Protein AF-A0A928XEY8-F1 (afdb_monomer_lite)

Radius of gyration: 25.61 Å; chains: 1; bounding box: 61×49×64 Å

pLDDT: mean 81.18, std 21.65, range [30.36, 98.38]

Foldseek 3Di:
DDDDDDDPPPPPPPPDPPPCDPCCCPPVPPDDDPVRVVVVVVVVVVVLVVCVVPDDPVQQQDWDDDPVGIDGPVVVNVVVVVVVVVVLVVVQVVCCVPVVGGDDDDPDDDDD

Structure (mmCIF, N/CA/C/O backbone):
data_AF-A0A928XEY8-F1
#
_entry.id   AF-A0A928XEY8-F1
#
loop_
_atom_site.group_PDB
_atom_site.id
_atom_site.type_symbol
_atom_site.label_atom_id
_atom_site.label_alt_id
_atom_site.label_comp_id
_atom_site.label_asym_id
_atom_site.label_entity_id
_atom_site.label_seq_id
_atom_site.pdbx_PDB_ins_code
_atom_site.Cartn_x
_atom_site.Cartn_y
_atom_site.Cartn_z
_atom_site.occupancy
_atom_site.B_iso_or_equiv
_atom_site.auth_seq_id
_atom_site.auth_comp_id
_atom_site.auth_asym_id
_atom_site.auth_atom_id
_atom_site.pdbx_PDB_model_num
ATOM 1 N N . MET A 1 1 ? 46.020 32.848 48.975 1.00 36.59 1 MET A N 1
ATOM 2 C CA . MET A 1 1 ? 46.066 32.776 47.498 1.00 36.59 1 MET A CA 1
ATOM 3 C C . MET A 1 1 ? 44.701 32.278 47.038 1.00 36.59 1 MET A C 1
ATOM 5 O O . MET A 1 1 ? 44.408 31.125 47.289 1.00 36.59 1 MET A O 1
ATOM 9 N N . LEU A 1 2 ? 43.743 33.184 46.789 1.00 38.53 2 LEU A N 1
ATOM 10 C CA . LEU A 1 2 ? 43.432 33.796 45.475 1.00 38.53 2 LEU A CA 1
ATOM 11 C C . LEU A 1 2 ? 42.782 32.741 44.542 1.00 38.53 2 LEU A C 1
ATOM 13 O O . LEU A 1 2 ? 43.462 31.789 44.198 1.00 38.53 2 LEU A O 1
ATOM 17 N N . TYR A 1 3 ? 41.514 32.793 44.116 1.00 30.36 3 TYR A N 1
ATOM 18 C CA . TYR A 1 3 ? 40.594 33.919 43.910 1.00 30.36 3 TYR A CA 1
ATOM 19 C C . TYR A 1 3 ? 39.119 33.466 44.012 1.00 30.36 3 TYR A C 1
ATOM 21 O O . TYR A 1 3 ? 38.725 32.475 43.403 1.00 30.36 3 TYR A O 1
ATOM 29 N N . ASP A 1 4 ? 38.314 34.256 44.724 1.00 41.94 4 ASP A N 1
ATOM 30 C CA . ASP A 1 4 ? 36.859 34.373 44.580 1.00 41.94 4 ASP A CA 1
ATOM 31 C C . ASP A 1 4 ? 36.543 35.205 43.326 1.00 41.94 4 ASP A C 1
ATOM 33 O O . ASP A 1 4 ? 37.097 36.291 43.145 1.00 41.94 4 ASP A O 1
ATOM 37 N N . ARG A 1 5 ? 35.629 34.736 42.473 1.00 39.19 5 ARG A N 1
ATOM 38 C CA . ARG A 1 5 ? 34.819 35.653 41.669 1.00 39.19 5 ARG A CA 1
ATOM 39 C C . ARG A 1 5 ? 33.420 35.076 41.504 1.00 39.19 5 ARG A C 1
ATOM 41 O O . ARG A 1 5 ? 33.136 34.321 40.576 1.00 39.19 5 ARG A O 1
ATOM 48 N N . GLY A 1 6 ? 32.561 35.427 42.452 1.00 47.94 6 GLY A N 1
ATOM 49 C CA . GLY A 1 6 ? 31.142 35.135 42.414 1.00 47.94 6 GLY A CA 1
ATOM 50 C C . GLY A 1 6 ? 30.460 35.478 41.086 1.00 47.94 6 GLY A C 1
ATOM 51 O O . GLY A 1 6 ? 30.664 36.531 40.488 1.00 47.94 6 GLY A O 1
ATOM 52 N N . SER A 1 7 ? 29.544 34.602 40.696 1.00 36.16 7 SER A N 1
ATOM 53 C CA . SER A 1 7 ? 28.261 35.015 40.150 1.00 36.16 7 SER A CA 1
ATOM 54 C C . SER A 1 7 ? 27.230 34.013 40.643 1.00 36.16 7 SER A C 1
ATOM 56 O O . SER A 1 7 ? 27.273 32.829 40.309 1.00 36.16 7 SER A O 1
ATOM 58 N N . LYS A 1 8 ? 26.336 34.475 41.520 1.00 42.88 8 LYS A N 1
ATOM 59 C CA . LYS A 1 8 ? 25.160 33.713 41.930 1.00 42.88 8 LYS A CA 1
ATOM 60 C C . LYS A 1 8 ? 24.283 33.548 40.691 1.00 42.88 8 LYS A C 1
ATOM 62 O O . LYS A 1 8 ? 23.483 34.434 40.394 1.00 42.88 8 LYS A O 1
ATOM 67 N N . ILE A 1 9 ? 24.403 32.428 39.980 1.00 37.91 9 ILE A N 1
ATOM 68 C CA . ILE A 1 9 ? 23.328 32.010 39.083 1.00 37.91 9 ILE A CA 1
ATOM 69 C C . ILE A 1 9 ? 22.179 31.625 40.006 1.00 37.91 9 ILE A C 1
ATOM 71 O O . ILE A 1 9 ? 22.204 30.587 40.664 1.00 37.91 9 ILE A O 1
ATOM 75 N N . LYS A 1 10 ? 21.211 32.535 40.131 1.00 38.38 10 LYS A N 1
ATOM 76 C CA . LYS A 1 10 ? 19.937 32.248 40.775 1.00 38.38 10 LYS A CA 1
ATOM 77 C C . LYS A 1 10 ? 19.366 31.024 40.070 1.00 38.38 10 LYS A C 1
ATOM 79 O O . LYS A 1 10 ? 19.073 31.083 38.878 1.00 38.38 10 LYS A O 1
ATOM 84 N N . THR A 1 11 ? 19.219 29.928 40.802 1.00 38.75 11 THR A N 1
ATOM 85 C CA . THR A 1 11 ? 18.367 28.816 40.405 1.00 38.75 11 THR A CA 1
ATOM 86 C C . THR A 1 11 ? 16.931 29.329 40.409 1.00 38.75 11 THR A C 1
ATOM 88 O O . THR A 1 11 ? 16.186 29.152 41.369 1.00 38.75 11 THR A O 1
ATOM 91 N N . ASN A 1 12 ? 16.531 30.008 39.332 1.00 34.12 12 ASN A N 1
ATOM 92 C CA . ASN A 1 12 ? 15.121 30.086 39.004 1.00 34.12 12 ASN A CA 1
ATOM 93 C C . ASN A 1 12 ? 14.724 28.666 38.620 1.00 34.12 12 ASN A C 1
ATOM 95 O O . ASN A 1 12 ? 14.969 28.206 37.509 1.00 34.12 12 ASN A O 1
ATOM 99 N N . SER A 1 13 ? 14.167 27.967 39.606 1.00 37.50 13 SER A N 1
ATOM 100 C CA . SER A 1 13 ? 13.200 26.905 39.393 1.00 37.50 13 SER A CA 1
ATOM 101 C C . SER A 1 13 ? 12.292 27.330 38.240 1.00 37.50 13 SER A C 1
ATOM 103 O O . SER A 1 13 ? 11.407 28.166 38.425 1.00 37.50 13 SER A O 1
ATOM 105 N N . PHE A 1 14 ? 12.513 26.770 37.051 1.00 39.41 14 PHE A N 1
ATOM 106 C CA . PHE A 1 14 ? 11.487 26.728 36.022 1.00 3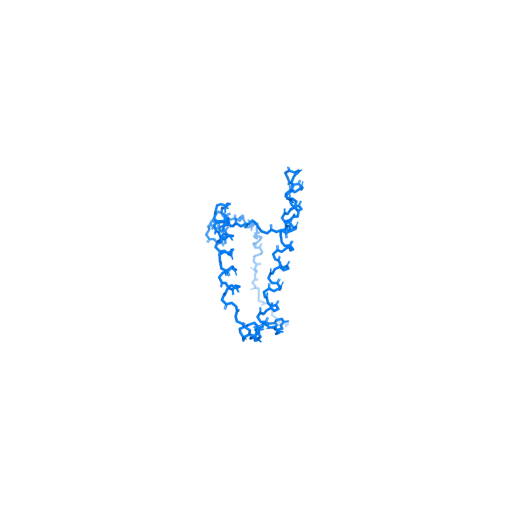9.41 14 PHE A CA 1
ATOM 107 C C . PHE A 1 14 ? 10.434 25.732 36.511 1.00 39.41 14 PHE A C 1
ATOM 109 O O . PHE A 1 14 ? 10.385 24.573 36.112 1.00 39.41 14 PHE A O 1
ATOM 116 N N . ALA A 1 15 ? 9.603 26.208 37.438 1.00 42.12 15 ALA A N 1
ATOM 117 C CA . ALA A 1 15 ? 8.267 25.690 37.648 1.00 42.12 15 ALA A CA 1
ATOM 118 C C . ALA A 1 15 ? 7.474 26.082 36.396 1.00 42.12 15 ALA A C 1
ATOM 120 O O . ALA A 1 15 ? 6.849 27.134 36.330 1.00 42.12 15 ALA A O 1
ATOM 121 N N . GLY A 1 16 ? 7.637 25.287 35.350 1.00 37.22 16 GLY A N 1
ATOM 122 C CA . GLY A 1 16 ? 7.075 25.540 34.038 1.00 37.22 16 GLY A CA 1
ATOM 123 C C . GLY A 1 16 ? 7.138 24.251 33.253 1.00 37.22 16 GLY A C 1
ATOM 124 O O . GLY A 1 16 ? 7.933 24.125 32.328 1.00 37.22 16 GLY A O 1
ATOM 125 N N . GLY A 1 17 ? 6.336 23.267 33.670 1.00 44.88 17 GLY A N 1
ATOM 126 C CA . GLY A 1 17 ? 5.932 22.224 32.740 1.00 44.88 17 GLY A CA 1
ATOM 127 C C . GLY A 1 17 ? 5.343 22.944 31.536 1.00 44.88 17 GLY A C 1
ATOM 128 O O . GLY A 1 17 ? 4.372 23.680 31.685 1.00 44.88 17 GLY A O 1
ATOM 129 N N . LEU A 1 18 ? 6.004 22.833 30.386 1.00 47.38 18 LEU A N 1
ATOM 130 C CA . LEU A 1 18 ? 5.477 23.361 29.139 1.00 47.38 18 LEU A CA 1
ATOM 131 C C . LEU A 1 18 ? 4.191 22.586 28.865 1.00 47.38 18 LEU A C 1
ATOM 133 O O . LEU A 1 18 ? 4.226 21.425 28.456 1.00 47.38 18 LEU A O 1
ATOM 137 N N . GLU A 1 19 ? 3.058 23.201 29.181 1.00 54.19 19 GLU A N 1
ATOM 138 C CA . GLU A 1 19 ? 1.766 22.718 28.738 1.00 54.19 19 GLU A CA 1
ATOM 139 C C . GLU A 1 19 ? 1.803 22.745 27.209 1.00 54.19 19 GLU A C 1
ATOM 141 O O . GLU A 1 19 ? 2.097 23.770 26.596 1.00 54.19 19 GLU A O 1
ATOM 146 N N . MET A 1 20 ? 1.637 21.565 26.615 1.00 51.19 20 MET A N 1
ATOM 147 C CA . MET A 1 20 ? 1.788 21.316 25.188 1.00 51.19 20 MET A CA 1
ATOM 148 C C . MET A 1 20 ? 0.685 22.071 24.435 1.00 51.19 20 MET A C 1
ATOM 150 O O . MET A 1 20 ? -0.421 21.553 24.266 1.00 51.19 20 MET A O 1
ATOM 154 N N . ASP A 1 21 ? 0.950 23.329 24.083 1.00 66.81 21 ASP A N 1
ATOM 155 C CA . ASP A 1 21 ? -0.089 24.252 23.644 1.00 66.81 21 ASP A CA 1
ATOM 156 C C . ASP A 1 21 ? -0.772 23.816 22.328 1.00 66.81 21 ASP A C 1
ATOM 158 O O . ASP A 1 21 ? -0.289 22.995 21.534 1.00 66.81 21 ASP A O 1
ATOM 162 N N . THR A 1 22 ? -1.950 24.391 22.094 1.00 60.28 22 THR A N 1
ATOM 163 C CA . THR A 1 22 ? -2.789 24.163 20.914 1.00 60.28 22 THR A CA 1
ATOM 164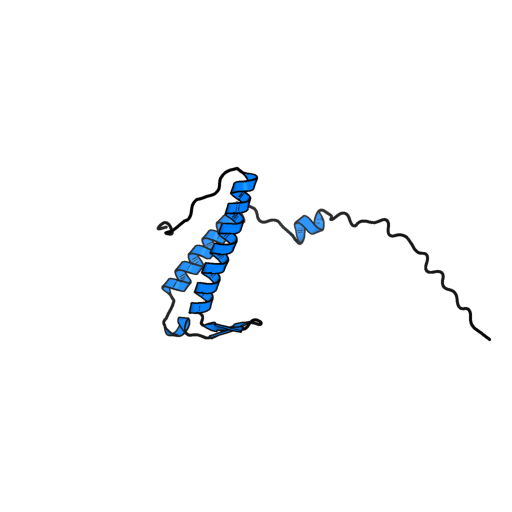 C C . THR A 1 22 ? -2.064 24.482 19.603 1.00 60.28 22 THR A C 1
ATOM 166 O O . THR A 1 22 ? -2.369 23.875 18.577 1.00 60.28 22 THR A O 1
ATOM 169 N N . PHE A 1 23 ? -1.091 25.394 19.607 1.00 64.00 23 PHE A N 1
ATOM 170 C CA . PHE A 1 23 ? -0.331 25.783 18.420 1.00 64.00 23 PHE A CA 1
ATOM 171 C C . PHE A 1 23 ? 0.558 24.626 17.939 1.00 64.00 23 PHE A C 1
ATOM 173 O O . PHE A 1 23 ? 0.513 24.285 16.754 1.00 64.00 23 PHE A O 1
ATOM 180 N N . TRP A 1 24 ? 1.242 23.917 18.844 1.00 63.25 24 TRP A N 1
ATOM 181 C CA . TRP A 1 24 ? 2.018 22.717 18.489 1.00 63.25 24 TRP A CA 1
ATOM 182 C C . TRP A 1 24 ? 1.143 21.551 18.004 1.00 63.25 24 TRP A C 1
ATOM 184 O O . TRP A 1 24 ? 1.512 20.873 17.040 1.00 63.25 24 TRP A O 1
ATOM 194 N N . ARG A 1 25 ? -0.042 21.343 18.601 1.00 57.28 25 ARG A N 1
ATOM 195 C CA . ARG A 1 25 ? -1.003 20.317 18.134 1.00 57.28 25 ARG A CA 1
ATOM 196 C C . ARG A 1 25 ? -1.604 20.631 16.766 1.00 57.28 25 ARG A C 1
ATOM 198 O O . ARG A 1 25 ? -1.911 19.704 16.029 1.00 57.28 25 ARG A O 1
ATOM 205 N N . THR A 1 26 ? -1.801 21.904 16.436 1.00 56.97 26 THR A N 1
ATOM 206 C CA . THR A 1 26 ? -2.546 22.282 15.223 1.00 56.97 26 THR A CA 1
ATOM 207 C C . THR A 1 26 ? -1.627 22.540 14.032 1.00 56.97 26 THR A C 1
ATOM 209 O O . THR A 1 26 ? -1.999 22.222 12.910 1.00 56.97 26 THR A O 1
ATOM 212 N N . ILE A 1 27 ? -0.425 23.085 14.253 1.00 58.16 27 ILE A N 1
ATOM 213 C CA . ILE A 1 27 ? 0.454 23.529 13.158 1.00 58.16 27 ILE A CA 1
ATOM 214 C C . ILE A 1 27 ? 1.559 22.517 12.833 1.00 58.16 27 ILE A C 1
ATOM 216 O O . ILE A 1 27 ? 1.991 22.441 11.687 1.00 58.16 27 ILE A O 1
ATOM 220 N N . ILE A 1 28 ? 2.016 21.725 13.810 1.00 61.41 28 ILE A N 1
ATOM 221 C CA . ILE A 1 28 ? 3.183 20.839 13.630 1.00 61.41 28 ILE A CA 1
ATOM 222 C C . ILE A 1 28 ? 2.797 19.352 13.691 1.00 61.41 28 ILE A C 1
ATOM 224 O O . ILE A 1 28 ? 3.449 18.528 13.055 1.00 61.41 28 ILE A O 1
ATOM 228 N N . TRP A 1 29 ? 1.693 19.014 14.366 1.00 62.38 29 TRP A N 1
ATOM 229 C CA . TRP A 1 29 ? 1.163 17.648 14.475 1.00 62.38 29 TRP A CA 1
ATOM 230 C C . TRP A 1 29 ? -0.336 17.575 14.176 1.00 62.38 29 TRP A C 1
ATOM 232 O O . TRP A 1 29 ? -1.117 17.061 14.980 1.00 62.38 29 TRP A O 1
ATOM 242 N N . GLN A 1 30 ? -0.748 18.078 13.011 1.00 73.56 30 GLN A N 1
ATOM 243 C CA . GLN A 1 30 ? -2.129 17.914 12.567 1.00 73.56 30 GLN A CA 1
ATOM 244 C C . GLN A 1 30 ? -2.465 16.416 12.478 1.00 73.56 30 GLN A C 1
ATOM 246 O O . GLN A 1 30 ? -1.840 15.660 11.734 1.00 73.56 30 GLN A O 1
ATOM 251 N N . GLN A 1 31 ? -3.453 15.978 13.260 1.00 80.12 31 GLN A N 1
ATOM 252 C CA . GLN A 1 31 ? -3.973 14.619 13.154 1.00 80.12 31 GLN A CA 1
ATOM 253 C C . GLN A 1 31 ? -4.802 14.520 11.877 1.00 80.12 31 GLN A C 1
ATOM 255 O O . GLN A 1 31 ? -5.787 15.242 11.727 1.00 80.12 31 GLN A O 1
ATOM 260 N N . TYR A 1 32 ? -4.413 13.618 10.979 1.00 88.25 32 TYR A N 1
ATOM 261 C CA . TYR A 1 32 ? -5.212 13.317 9.799 1.00 88.25 32 TYR A CA 1
ATOM 262 C C . TYR A 1 32 ? -6.585 12.796 10.215 1.00 88.25 32 TYR A C 1
ATOM 264 O O . TYR A 1 32 ? -6.714 11.917 11.078 1.00 88.25 32 TYR A O 1
ATOM 272 N N . THR A 1 33 ? -7.614 13.340 9.583 1.00 92.81 33 THR A N 1
ATOM 273 C CA . THR A 1 33 ? -8.978 12.842 9.703 1.00 92.81 33 THR A CA 1
ATOM 274 C C . THR A 1 33 ? -9.083 11.443 9.097 1.00 92.81 33 THR A C 1
ATOM 276 O O . THR A 1 33 ? -8.259 11.008 8.288 1.00 92.81 33 THR A O 1
ATOM 279 N N . LYS A 1 34 ? -10.136 10.714 9.474 1.00 91.62 34 LYS A N 1
ATOM 280 C CA . LYS A 1 34 ? -10.402 9.386 8.916 1.00 91.62 34 LYS A CA 1
ATOM 281 C C . LYS A 1 34 ? -10.549 9.431 7.389 1.00 91.62 34 LYS A C 1
ATOM 283 O O . LYS A 1 34 ? -10.023 8.548 6.721 1.00 91.62 34 LYS A O 1
ATOM 288 N N . ASP A 1 35 ? -11.215 10.454 6.861 1.00 96.06 35 ASP A N 1
ATOM 289 C CA . ASP A 1 35 ? -11.489 10.594 5.427 1.00 96.06 35 ASP A CA 1
ATOM 290 C C . ASP A 1 35 ? -10.209 10.894 4.634 1.00 96.06 35 ASP A C 1
ATOM 292 O O . ASP A 1 35 ? -9.999 10.330 3.560 1.00 96.06 35 ASP A O 1
ATOM 296 N N . GLU A 1 36 ? -9.301 11.707 5.186 1.00 95.19 36 GLU A N 1
ATOM 297 C CA . GLU A 1 36 ? -7.972 11.939 4.601 1.00 95.19 36 GLU A CA 1
ATOM 298 C C . GLU A 1 36 ? -7.142 10.652 4.574 1.00 95.19 36 GLU A C 1
ATOM 300 O O . GLU A 1 36 ? -6.540 10.323 3.551 1.00 95.19 36 GLU A O 1
ATOM 305 N N . LEU A 1 37 ? -7.148 9.883 5.671 1.00 94.50 37 LEU A N 1
ATOM 306 C CA . LEU A 1 37 ? -6.450 8.597 5.729 1.00 94.50 37 LEU A CA 1
ATOM 307 C C . LEU A 1 37 ? -7.032 7.593 4.728 1.00 94.50 37 LEU A C 1
ATOM 309 O O . LEU A 1 37 ? -6.272 6.908 4.048 1.00 94.50 37 LEU A O 1
ATOM 313 N N . GLN A 1 38 ? -8.358 7.513 4.605 1.00 95.25 38 GLN A N 1
ATOM 314 C CA . GLN A 1 38 ? -9.018 6.649 3.621 1.00 95.25 38 GLN A CA 1
ATOM 315 C C . GLN A 1 38 ? -8.669 7.061 2.188 1.00 95.25 38 GLN A C 1
ATOM 317 O O . GLN A 1 38 ? -8.237 6.218 1.403 1.00 95.25 38 GLN A O 1
ATOM 322 N N . SER A 1 39 ? -8.733 8.358 1.885 1.00 96.75 39 SER A N 1
ATOM 323 C CA . SER A 1 39 ? -8.346 8.901 0.577 1.00 96.75 39 SER A CA 1
ATOM 324 C C . SER A 1 39 ? -6.885 8.587 0.241 1.00 96.75 39 SER A C 1
ATOM 326 O O . SER A 1 39 ? -6.553 8.224 -0.889 1.00 96.75 39 SER A O 1
ATOM 328 N N . TYR A 1 40 ? -5.993 8.676 1.229 1.00 95.44 40 TYR A N 1
ATOM 329 C CA . TYR A 1 40 ? -4.588 8.337 1.042 1.00 95.44 40 TYR A CA 1
ATOM 330 C C . TYR A 1 40 ? -4.362 6.830 0.847 1.00 95.44 40 TYR A C 1
ATOM 332 O O . TYR A 1 40 ? -3.519 6.439 0.036 1.00 95.44 40 TYR A O 1
ATOM 340 N N . LEU A 1 41 ? -5.123 5.972 1.534 1.00 94.12 41 LEU A N 1
ATOM 341 C CA . LEU A 1 41 ? -5.082 4.522 1.314 1.00 94.12 41 LEU A CA 1
ATOM 342 C C . LEU A 1 41 ? -5.541 4.155 -0.104 1.00 94.12 41 LEU A C 1
ATOM 344 O O . LEU A 1 41 ? -4.915 3.300 -0.737 1.00 94.12 41 LEU A O 1
ATOM 348 N N . ASP A 1 42 ? -6.565 4.827 -0.627 1.00 95.25 42 ASP A N 1
ATOM 349 C CA . ASP A 1 42 ? -7.028 4.638 -2.005 1.00 95.25 42 ASP A CA 1
ATOM 350 C C . ASP A 1 42 ? -5.977 5.098 -3.021 1.00 95.25 42 ASP A C 1
ATOM 352 O O . ASP A 1 42 ? -5.659 4.362 -3.961 1.00 95.25 42 ASP A O 1
ATOM 356 N N . HIS A 1 43 ? -5.345 6.252 -2.786 1.00 96.25 43 HIS A N 1
ATOM 357 C CA . HIS A 1 43 ? -4.207 6.703 -3.589 1.00 96.25 43 HIS A CA 1
ATOM 358 C C . HIS A 1 43 ? -3.055 5.682 -3.575 1.00 96.25 43 HIS A C 1
ATOM 360 O O . HIS A 1 43 ? -2.519 5.319 -4.625 1.00 96.25 43 HIS A O 1
ATOM 366 N N . CYS A 1 44 ? -2.689 5.167 -2.397 1.00 94.56 44 CYS A N 1
ATOM 367 C CA . CYS A 1 44 ? -1.652 4.145 -2.256 1.00 94.56 44 CYS A CA 1
ATOM 368 C C . CYS A 1 44 ? -2.009 2.853 -3.004 1.00 94.56 44 CYS A C 1
ATOM 370 O O . CYS A 1 44 ? -1.138 2.250 -3.635 1.00 94.56 44 CYS A O 1
ATOM 372 N N . ARG A 1 45 ? -3.282 2.436 -2.971 1.00 93.12 45 ARG A N 1
ATOM 373 C CA . ARG A 1 45 ? -3.775 1.266 -3.710 1.00 93.12 45 ARG A CA 1
ATOM 374 C C . ARG A 1 45 ? -3.614 1.453 -5.216 1.00 93.12 45 ARG A C 1
ATOM 376 O O . ARG A 1 45 ? -3.051 0.571 -5.862 1.00 93.12 45 ARG A O 1
ATOM 383 N N . GLN A 1 46 ? -4.047 2.592 -5.753 1.00 95.62 46 GLN A N 1
ATOM 384 C CA . GLN A 1 46 ? -3.909 2.910 -7.179 1.00 95.62 46 GLN A CA 1
ATOM 385 C C . GLN A 1 46 ? -2.437 2.962 -7.597 1.00 95.62 46 GLN A C 1
ATOM 387 O O . GLN A 1 46 ? -2.050 2.378 -8.607 1.00 95.62 46 GLN A O 1
ATOM 392 N N . LYS A 1 47 ? -1.584 3.589 -6.778 1.00 95.38 47 LYS A N 1
ATOM 393 C CA . LYS A 1 47 ? -0.137 3.634 -7.019 1.00 95.38 47 LYS A CA 1
ATOM 394 C C . LYS A 1 47 ? 0.487 2.238 -7.028 1.00 95.38 47 LYS A C 1
ATOM 396 O O . LYS A 1 47 ? 1.336 1.961 -7.872 1.00 95.38 47 LYS A O 1
ATOM 401 N N . CYS A 1 48 ? 0.073 1.360 -6.114 1.00 94.38 48 CYS A 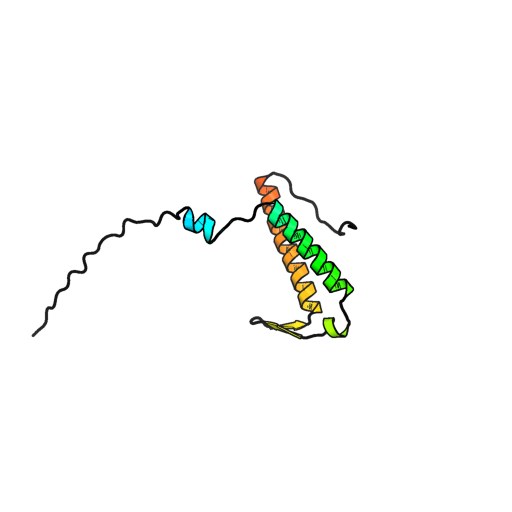N 1
ATOM 402 C CA . CYS A 1 48 ? 0.530 -0.027 -6.069 1.00 94.38 48 CYS A CA 1
ATOM 403 C C . CYS A 1 48 ? 0.133 -0.787 -7.342 1.00 94.38 48 CYS A C 1
ATOM 405 O O . CYS A 1 48 ? 0.997 -1.386 -7.978 1.00 94.38 48 CYS A O 1
ATOM 407 N N . GLN A 1 49 ? -1.135 -0.696 -7.755 1.00 94.44 49 GLN A N 1
ATOM 408 C CA . GLN A 1 49 ? -1.629 -1.314 -8.991 1.00 94.44 49 GLN A CA 1
ATOM 409 C C . GLN A 1 49 ? -0.847 -0.824 -10.211 1.00 94.44 49 GLN A C 1
ATOM 411 O O . GLN A 1 49 ? -0.250 -1.641 -10.905 1.00 94.44 49 GLN A O 1
ATOM 416 N N . ALA A 1 50 ? -0.736 0.493 -10.398 1.00 96.81 50 ALA A N 1
ATOM 417 C CA . ALA A 1 50 ? 0.012 1.071 -11.512 1.00 96.81 50 ALA A CA 1
ATOM 418 C C . ALA A 1 50 ? 1.496 0.658 -11.504 1.00 96.81 50 ALA A C 1
ATOM 420 O O . ALA A 1 50 ? 2.075 0.393 -12.554 1.00 96.81 50 ALA A O 1
ATOM 421 N N . THR A 1 51 ? 2.117 0.563 -10.321 1.00 96.25 51 THR A N 1
ATOM 422 C CA . THR A 1 51 ? 3.512 0.109 -10.193 1.00 96.25 51 THR A CA 1
ATOM 423 C C . THR A 1 51 ? 3.667 -1.350 -10.608 1.00 96.25 51 THR A C 1
ATOM 425 O O . THR A 1 51 ? 4.640 -1.681 -11.279 1.00 96.25 51 THR A O 1
ATOM 428 N N . LEU A 1 52 ? 2.731 -2.217 -10.212 1.00 95.12 52 LEU A N 1
ATOM 429 C CA . LEU A 1 52 ? 2.753 -3.640 -10.551 1.00 95.12 52 LEU A CA 1
ATOM 430 C C . LEU A 1 52 ? 2.425 -3.886 -12.029 1.00 95.12 52 LEU A C 1
ATOM 432 O O . LEU A 1 52 ? 3.076 -4.713 -12.657 1.00 95.12 52 LEU A O 1
ATOM 436 N N . GLU A 1 53 ? 1.460 -3.162 -12.595 1.00 96.81 53 GLU A N 1
ATOM 437 C CA . GLU A 1 53 ? 1.084 -3.258 -14.013 1.00 96.81 53 GLU A CA 1
ATOM 438 C C . GLU A 1 53 ? 2.210 -2.799 -14.946 1.00 96.81 53 GLU A C 1
ATOM 440 O O . GLU A 1 53 ? 2.415 -3.386 -16.006 1.00 96.81 53 GLU A O 1
ATOM 445 N N . ALA A 1 54 ? 2.970 -1.780 -14.540 1.00 97.31 54 ALA A N 1
ATOM 446 C CA . ALA A 1 54 ? 4.123 -1.282 -15.284 1.00 97.31 54 ALA A CA 1
ATOM 447 C C . ALA A 1 54 ? 5.441 -2.005 -14.939 1.00 97.31 54 ALA A C 1
ATOM 449 O O . ALA A 1 54 ? 6.504 -1.605 -15.425 1.00 97.31 54 ALA A O 1
ATOM 450 N N . LEU A 1 55 ? 5.413 -3.028 -14.075 1.00 97.81 55 LEU A N 1
ATOM 451 C CA . LEU A 1 55 ? 6.628 -3.676 -13.590 1.00 97.81 55 LEU A CA 1
ATOM 452 C C . LEU A 1 55 ? 7.266 -4.523 -14.693 1.00 97.81 55 LEU A C 1
ATOM 454 O O . LEU A 1 55 ? 6.753 -5.573 -15.072 1.00 97.81 55 LEU A O 1
ATOM 458 N N . THR A 1 56 ? 8.428 -4.087 -15.172 1.00 98.38 56 THR A N 1
ATOM 459 C CA . THR A 1 56 ? 9.244 -4.874 -16.097 1.00 98.38 56 THR A CA 1
ATOM 460 C C . THR A 1 56 ? 10.249 -5.738 -15.351 1.00 98.38 56 THR A C 1
ATOM 462 O O . THR A 1 56 ? 10.677 -5.432 -14.239 1.00 98.38 56 THR A O 1
ATOM 465 N N . ASP A 1 57 ? 10.688 -6.797 -16.017 1.00 98.25 57 ASP A N 1
ATOM 466 C CA . ASP A 1 57 ? 11.745 -7.700 -15.570 1.00 98.25 57 ASP A CA 1
ATOM 467 C C . ASP A 1 57 ? 13.070 -6.979 -15.262 1.00 98.25 57 ASP A C 1
ATOM 469 O O . ASP A 1 57 ? 13.794 -7.332 -14.330 1.00 98.25 57 ASP A O 1
ATOM 473 N N . GLU A 1 58 ? 13.401 -5.957 -16.051 1.00 98.31 58 GLU A N 1
ATOM 474 C CA . GLU A 1 58 ? 14.558 -5.091 -15.822 1.00 98.31 58 GLU A CA 1
ATOM 475 C C . GLU A 1 58 ? 14.356 -4.241 -14.564 1.00 98.31 58 GLU A C 1
ATOM 477 O O . GLU A 1 58 ? 15.207 -4.230 -13.673 1.00 98.31 58 GLU A O 1
ATOM 482 N N . LYS A 1 59 ? 13.189 -3.592 -14.441 1.00 97.75 59 LYS A N 1
ATOM 483 C CA . LYS A 1 59 ? 12.865 -2.753 -13.285 1.00 97.75 59 LYS A CA 1
ATOM 484 C C . LYS A 1 59 ? 12.835 -3.560 -11.992 1.00 97.75 59 LYS A C 1
ATOM 486 O O . LYS A 1 59 ? 13.344 -3.092 -10.981 1.00 97.75 59 LYS A O 1
ATOM 491 N N . ALA A 1 60 ? 12.289 -4.771 -12.031 1.00 97.94 60 ALA A N 1
ATOM 492 C CA . ALA A 1 60 ? 12.239 -5.693 -10.904 1.00 97.94 60 ALA A CA 1
ATOM 493 C C . ALA A 1 60 ? 13.638 -6.042 -10.368 1.00 97.94 60 ALA A C 1
ATOM 495 O O . ALA A 1 60 ? 13.811 -6.155 -9.154 1.00 97.94 60 ALA A O 1
ATOM 496 N N . ARG A 1 61 ? 14.637 -6.166 -11.256 1.00 98.38 61 ARG A N 1
ATOM 497 C CA . ARG A 1 61 ? 16.038 -6.470 -10.912 1.00 98.38 61 ARG A CA 1
ATOM 498 C C . ARG A 1 61 ? 16.864 -5.235 -10.540 1.00 98.38 61 ARG A C 1
ATOM 500 O O . ARG A 1 61 ? 17.973 -5.397 -10.032 1.00 98.38 61 ARG A O 1
ATOM 507 N N . GLN A 1 62 ? 16.348 -4.023 -10.767 1.00 98.06 62 GLN A N 1
ATOM 508 C CA . GLN A 1 62 ? 17.037 -2.783 -10.410 1.00 98.06 62 GLN A CA 1
ATOM 509 C C . GLN A 1 62 ? 17.395 -2.786 -8.917 1.00 98.06 62 GLN A C 1
ATOM 511 O O . GLN A 1 62 ? 16.539 -3.058 -8.076 1.00 98.06 62 GLN A O 1
ATOM 516 N N . ARG A 1 63 ? 18.648 -2.456 -8.586 1.00 98.06 63 ARG A N 1
ATOM 517 C CA . ARG A 1 63 ? 19.105 -2.332 -7.197 1.00 98.06 63 ARG A CA 1
ATOM 518 C C . ARG A 1 63 ? 18.636 -1.008 -6.590 1.00 98.06 63 ARG A C 1
ATOM 520 O O . ARG A 1 63 ? 18.614 0.032 -7.253 1.00 98.06 63 ARG A O 1
ATOM 527 N N . 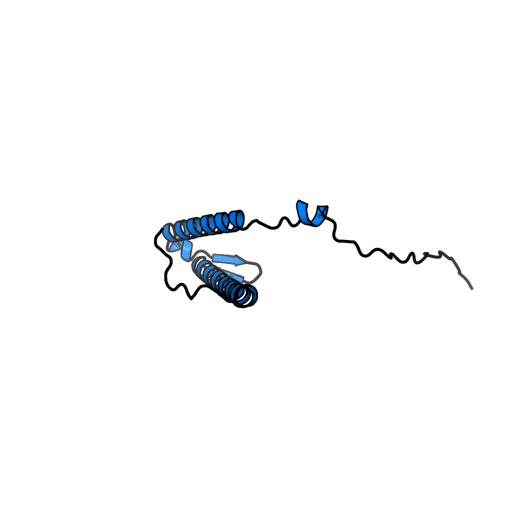CYS A 1 64 ? 18.225 -1.074 -5.334 1.00 96.88 64 CYS A N 1
ATOM 528 C CA . CYS A 1 64 ? 17.816 0.043 -4.502 1.00 96.88 64 CYS A CA 1
ATOM 529 C C . CYS A 1 64 ? 18.700 0.050 -3.257 1.00 96.88 64 CYS A C 1
ATOM 531 O O . CYS A 1 64 ? 18.707 -0.916 -2.492 1.00 96.88 64 CYS A O 1
ATOM 533 N N . GLU A 1 65 ? 19.427 1.144 -3.068 1.00 96.56 65 GLU A N 1
ATOM 534 C CA . GLU A 1 65 ? 20.323 1.336 -1.935 1.00 96.56 65 GLU A CA 1
ATOM 535 C C . GLU A 1 65 ? 19.628 2.139 -0.837 1.00 96.56 65 GLU A C 1
ATOM 537 O O . GLU A 1 65 ? 19.016 3.183 -1.083 1.00 96.56 65 GLU A O 1
ATOM 542 N N . PHE A 1 66 ? 19.748 1.656 0.392 1.00 92.94 66 PHE A N 1
ATOM 543 C CA . PHE A 1 66 ? 19.275 2.319 1.594 1.00 92.94 66 PHE A CA 1
ATOM 544 C C . PHE A 1 66 ? 20.372 2.292 2.659 1.00 92.94 66 PHE A C 1
ATOM 546 O O . PHE A 1 66 ? 21.303 1.492 2.604 1.00 92.94 66 PHE A O 1
ATOM 553 N N . SER A 1 67 ? 20.231 3.113 3.701 1.00 93.50 67 SER A N 1
ATOM 554 C CA . SER A 1 67 ? 21.169 3.128 4.835 1.00 93.50 67 SER A CA 1
ATOM 555 C C . SER A 1 67 ? 21.285 1.785 5.571 1.00 93.50 67 SER A C 1
ATOM 557 O O . SER A 1 67 ? 22.271 1.548 6.261 1.00 93.50 67 SER A O 1
ATOM 559 N N . TRP A 1 68 ? 20.284 0.915 5.435 1.00 89.44 68 TRP A N 1
ATOM 560 C CA . TRP A 1 68 ? 20.190 -0.391 6.088 1.00 89.44 68 TRP A CA 1
ATOM 561 C C . TRP A 1 68 ? 20.499 -1.572 5.155 1.00 89.44 68 TRP A C 1
ATOM 563 O O . TRP A 1 68 ? 20.432 -2.719 5.595 1.00 89.44 68 TRP A O 1
ATOM 573 N N . GLY A 1 69 ? 20.841 -1.318 3.889 1.00 92.94 69 GLY A N 1
ATOM 574 C CA . GLY A 1 69 ? 21.238 -2.357 2.941 1.00 92.94 69 GLY A CA 1
ATOM 575 C C . GLY A 1 69 ? 20.801 -2.088 1.505 1.00 92.94 69 GLY A C 1
ATOM 576 O O . GLY A 1 69 ? 20.192 -1.067 1.190 1.00 92.94 69 GLY A O 1
ATOM 577 N N . GLU A 1 70 ? 21.109 -3.045 0.636 1.00 96.88 70 GLU A N 1
ATOM 578 C CA . GLU A 1 70 ? 20.762 -3.027 -0.783 1.00 96.88 70 GLU A CA 1
ATOM 579 C C . GLU A 1 70 ? 19.802 -4.176 -1.100 1.00 96.88 70 GLU A C 1
ATOM 581 O O . GLU A 1 70 ? 20.039 -5.323 -0.712 1.00 96.88 70 GLU A O 1
ATOM 586 N N . VAL A 1 71 ? 18.728 -3.872 -1.825 1.00 97.19 71 VAL A N 1
ATOM 587 C CA . VAL A 1 71 ? 17.718 -4.847 -2.261 1.00 97.19 71 VAL A CA 1
ATOM 588 C C . VAL A 1 71 ? 17.331 -4.585 -3.710 1.00 97.19 71 VAL A C 1
ATOM 590 O O . VAL A 1 71 ? 17.451 -3.465 -4.202 1.00 97.19 71 VAL A O 1
ATOM 593 N N . SER A 1 72 ? 16.859 -5.600 -4.424 1.00 98.31 72 SER A N 1
ATOM 594 C CA . SER A 1 72 ? 16.185 -5.382 -5.705 1.00 98.31 72 SER A CA 1
ATOM 595 C C . SER A 1 72 ? 14.842 -4.675 -5.503 1.00 98.31 72 SER A C 1
ATOM 597 O O . SER A 1 72 ? 14.220 -4.760 -4.440 1.00 98.31 72 SER A O 1
ATOM 599 N N . PHE A 1 73 ? 14.348 -4.006 -6.541 1.00 98.00 73 PHE A N 1
ATOM 600 C CA . PHE A 1 73 ? 13.040 -3.363 -6.489 1.00 98.00 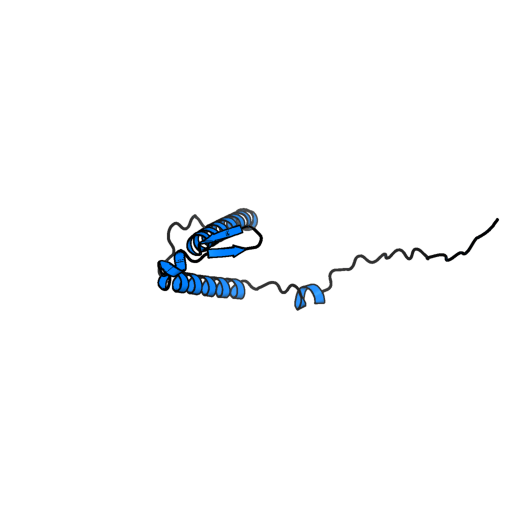73 PHE A CA 1
ATOM 601 C C . PHE A 1 73 ? 11.916 -4.375 -6.209 1.00 98.00 73 PHE A C 1
ATOM 603 O O . PHE A 1 73 ? 10.989 -4.072 -5.462 1.00 98.00 73 PHE A O 1
ATOM 610 N N . ALA A 1 74 ? 12.015 -5.605 -6.725 1.00 97.81 74 ALA A N 1
ATOM 611 C CA . ALA A 1 74 ? 11.063 -6.671 -6.405 1.00 97.81 74 ALA A CA 1
ATOM 612 C C . ALA A 1 74 ? 11.072 -7.050 -4.911 1.00 97.81 74 ALA A C 1
ATOM 614 O O . ALA A 1 74 ? 10.011 -7.178 -4.295 1.00 97.81 74 ALA A O 1
ATOM 615 N N . GLU A 1 75 ? 12.254 -7.183 -4.303 1.00 97.88 75 GLU A N 1
ATOM 616 C CA . GLU A 1 75 ? 12.385 -7.438 -2.861 1.00 97.88 75 GLU A CA 1
ATOM 617 C C . GLU A 1 75 ? 11.843 -6.272 -2.029 1.00 97.88 75 GLU A C 1
ATOM 619 O O . GLU A 1 75 ? 11.209 -6.500 -0.996 1.00 97.88 75 GLU A O 1
ATOM 624 N N . LEU A 1 76 ? 12.017 -5.034 -2.501 1.00 97.00 76 LEU A N 1
ATOM 625 C CA . LEU A 1 76 ? 11.425 -3.854 -1.877 1.00 97.00 76 LEU A CA 1
ATOM 626 C C . LEU A 1 76 ? 9.889 -3.907 -1.901 1.00 97.00 76 LEU A C 1
ATOM 628 O O . LEU A 1 76 ? 9.263 -3.642 -0.877 1.00 97.00 76 LEU A O 1
ATOM 632 N N . LEU A 1 77 ? 9.268 -4.310 -3.015 1.00 96.56 77 LEU A N 1
ATOM 633 C CA . LEU A 1 77 ? 7.808 -4.470 -3.090 1.00 96.56 77 LEU A CA 1
ATOM 634 C C . LEU A 1 77 ? 7.299 -5.538 -2.104 1.00 96.56 77 LEU A C 1
ATOM 636 O O . LEU A 1 77 ? 6.305 -5.320 -1.405 1.00 96.56 77 LEU A O 1
ATOM 640 N N . LEU A 1 78 ? 8.007 -6.668 -1.984 1.00 96.00 78 LEU A N 1
ATOM 641 C CA . LEU A 1 78 ? 7.691 -7.705 -0.991 1.00 96.00 78 LEU A CA 1
ATOM 642 C C . LEU A 1 78 ? 7.892 -7.210 0.448 1.00 96.00 78 LEU A C 1
ATOM 644 O O . LEU A 1 78 ? 7.108 -7.548 1.339 1.00 96.00 78 LEU A O 1
ATOM 648 N N . TYR A 1 79 ? 8.923 -6.402 0.692 1.00 95.25 79 TYR A N 1
ATOM 649 C CA . TYR A 1 79 ? 9.140 -5.746 1.978 1.00 95.25 79 TYR A CA 1
ATOM 650 C C . TYR A 1 79 ? 7.973 -4.813 2.329 1.00 95.25 79 TYR A C 1
ATOM 652 O O . TYR A 1 79 ? 7.409 -4.939 3.417 1.00 95.25 79 TYR A O 1
ATOM 660 N N . THR A 1 80 ? 7.537 -3.960 1.396 1.00 94.56 80 THR A N 1
ATOM 661 C CA . THR A 1 80 ? 6.379 -3.075 1.587 1.00 94.56 80 THR A CA 1
ATOM 662 C C . THR A 1 80 ? 5.109 -3.864 1.904 1.00 94.56 80 THR A C 1
ATOM 664 O O . THR A 1 80 ? 4.383 -3.494 2.826 1.00 94.56 80 THR A O 1
ATOM 667 N N . MET A 1 81 ? 4.853 -4.980 1.211 1.00 93.44 81 MET A N 1
ATOM 668 C CA . MET A 1 81 ? 3.701 -5.840 1.508 1.00 93.44 81 MET A CA 1
ATOM 669 C C . MET A 1 81 ? 3.735 -6.369 2.950 1.00 93.44 81 MET A C 1
ATOM 671 O O . MET A 1 81 ? 2.731 -6.266 3.657 1.00 93.44 81 MET A O 1
ATOM 675 N N . ARG A 1 82 ? 4.878 -6.907 3.403 1.00 94.50 82 ARG A N 1
ATOM 676 C CA . ARG A 1 82 ? 5.027 -7.417 4.780 1.00 94.50 82 ARG A CA 1
ATOM 677 C C . ARG A 1 82 ? 4.820 -6.317 5.817 1.00 94.50 82 ARG A C 1
ATOM 679 O O . ARG A 1 82 ? 4.134 -6.540 6.807 1.00 94.50 82 ARG A O 1
ATOM 686 N N . HIS A 1 83 ? 5.358 -5.130 5.558 1.00 94.50 83 HIS A N 1
ATOM 687 C CA . HIS A 1 83 ? 5.223 -3.983 6.449 1.00 94.50 83 HIS A CA 1
ATOM 688 C C . HIS A 1 83 ? 3.761 -3.522 6.590 1.00 94.50 83 HIS A C 1
ATOM 690 O O . HIS A 1 83 ? 3.280 -3.280 7.696 1.00 94.50 83 HIS A O 1
ATOM 696 N N . VAL A 1 84 ? 3.012 -3.483 5.481 1.00 93.75 84 VAL A N 1
ATOM 697 C CA . VAL A 1 84 ? 1.570 -3.183 5.508 1.00 93.75 84 VAL A CA 1
ATOM 698 C C . VAL A 1 84 ? 0.795 -4.257 6.278 1.00 93.75 84 VAL A C 1
ATOM 700 O O . VAL A 1 84 ? -0.089 -3.921 7.063 1.00 93.75 84 VAL A O 1
ATOM 703 N N . GLN A 1 85 ? 1.126 -5.540 6.092 1.00 93.50 85 GLN A N 1
ATOM 704 C CA . GLN A 1 85 ? 0.483 -6.641 6.821 1.00 93.50 85 GLN A CA 1
ATOM 705 C C . GLN A 1 85 ? 0.733 -6.563 8.333 1.00 93.50 85 GLN A C 1
ATOM 707 O O . GLN A 1 85 ? -0.201 -6.758 9.112 1.00 93.50 85 GLN A O 1
ATOM 712 N N . GLU A 1 86 ? 1.958 -6.237 8.752 1.00 95.62 86 GLU A N 1
ATOM 713 C CA . GLU A 1 86 ? 2.311 -6.046 10.162 1.00 95.62 86 GLU A CA 1
ATOM 714 C C . GLU A 1 86 ? 1.490 -4.917 10.801 1.00 95.62 86 GLU A C 1
ATOM 716 O O . GLU A 1 86 ? 0.832 -5.124 11.826 1.00 95.62 86 GLU A O 1
ATOM 721 N N . HIS A 1 87 ? 1.449 -3.741 10.171 1.00 94.94 87 HIS A N 1
ATOM 722 C CA . HIS A 1 87 ? 0.681 -2.610 10.693 1.00 94.94 87 HIS A CA 1
ATOM 723 C C . HIS A 1 87 ? -0.836 -2.841 10.657 1.00 94.94 87 HIS A C 1
ATOM 725 O O . HIS A 1 87 ? -1.540 -2.422 11.577 1.00 94.94 87 HIS A O 1
ATOM 731 N N . ALA A 1 88 ? -1.357 -3.557 9.656 1.00 93.94 88 ALA A N 1
ATOM 732 C CA . ALA A 1 88 ? -2.764 -3.955 9.632 1.00 93.94 88 ALA A CA 1
ATOM 733 C C . ALA A 1 88 ? -3.111 -4.894 10.803 1.00 93.94 88 ALA A C 1
ATOM 735 O O . ALA A 1 88 ? -4.162 -4.739 11.426 1.00 93.94 88 ALA A O 1
ATOM 736 N N . ALA A 1 89 ? -2.219 -5.827 11.154 1.00 93.75 89 ALA A N 1
ATOM 737 C CA . ALA A 1 89 ? -2.404 -6.697 12.314 1.00 93.75 89 ALA A CA 1
ATOM 738 C C . ALA A 1 89 ? -2.385 -5.909 13.637 1.00 93.75 89 ALA A C 1
ATOM 740 O O . ALA A 1 89 ? -3.235 -6.141 14.500 1.00 93.75 89 ALA A O 1
ATOM 741 N N . GLN A 1 90 ? -1.474 -4.939 13.780 1.00 95.69 90 GLN A N 1
ATOM 742 C CA . GLN A 1 90 ? -1.435 -4.037 14.940 1.00 95.69 90 GLN A CA 1
ATOM 743 C C . GLN A 1 90 ? -2.727 -3.214 15.064 1.00 95.69 90 GLN A C 1
ATOM 745 O O . GLN A 1 90 ? -3.295 -3.117 16.153 1.00 95.69 90 GLN A O 1
ATOM 750 N N . LEU A 1 91 ? -3.238 -2.670 13.954 1.00 94.12 91 LEU A N 1
ATOM 751 C CA . LEU A 1 91 ? -4.514 -1.954 13.938 1.00 94.12 91 LEU A CA 1
ATOM 752 C C . LEU A 1 91 ? -5.679 -2.871 14.334 1.00 94.12 91 LEU A C 1
ATOM 754 O O . LEU A 1 91 ? -6.506 -2.483 15.158 1.00 94.12 91 LEU A O 1
ATOM 758 N N . ASN A 1 92 ? -5.727 -4.094 13.803 1.00 94.88 92 ASN A N 1
ATOM 759 C CA . ASN A 1 92 ? -6.756 -5.070 14.159 1.00 94.88 92 ASN A CA 1
ATOM 760 C C . ASN A 1 92 ? -6.727 -5.419 15.652 1.00 94.88 92 ASN A C 1
ATOM 762 O O . ASN A 1 92 ? -7.786 -5.501 16.273 1.00 94.88 92 ASN A O 1
ATOM 766 N N . LEU A 1 93 ? -5.540 -5.566 16.250 1.00 94.94 93 LEU A N 1
ATOM 767 C CA . LEU A 1 93 ? -5.405 -5.767 17.695 1.00 94.94 93 LEU A CA 1
ATOM 768 C C . LEU A 1 93 ? -6.010 -4.593 18.479 1.00 94.94 93 LEU A C 1
ATOM 770 O O . LEU A 1 93 ? -6.799 -4.811 19.399 1.00 94.94 93 LEU A O 1
ATOM 774 N N . ILE A 1 94 ? -5.686 -3.356 18.090 1.00 95.81 94 ILE A N 1
ATOM 775 C CA . ILE A 1 94 ? -6.217 -2.147 18.735 1.00 95.81 94 ILE A CA 1
ATOM 776 C C . ILE A 1 94 ? -7.743 -2.081 18.592 1.00 95.81 94 ILE A C 1
ATOM 778 O O . ILE A 1 94 ? -8.432 -1.806 19.574 1.00 95.81 94 ILE A O 1
ATOM 782 N N . LEU A 1 95 ? -8.291 -2.362 17.407 1.00 94.88 95 LEU A N 1
ATOM 783 C CA . LEU A 1 95 ? -9.740 -2.389 17.181 1.00 94.88 95 LEU A CA 1
ATOM 784 C C . LEU A 1 95 ? -10.421 -3.457 18.047 1.00 94.88 95 LEU A C 1
ATOM 786 O O . LEU A 1 95 ? -11.383 -3.151 18.750 1.00 94.88 95 LEU A O 1
ATOM 790 N N . GLY A 1 96 ? -9.871 -4.671 18.102 1.00 95.38 96 GLY A N 1
ATOM 791 C CA . GLY A 1 96 ? -10.382 -5.729 18.975 1.00 95.38 96 GLY A CA 1
ATOM 792 C C . GLY A 1 96 ? -10.420 -5.307 20.448 1.00 95.38 96 GLY A C 1
ATOM 793 O O . GLY A 1 96 ? -11.422 -5.522 21.124 1.00 95.38 96 GLY A O 1
ATOM 794 N N . GLN A 1 97 ? -9.372 -4.632 20.930 1.00 96.56 97 GLN A N 1
ATOM 795 C CA . GLN A 1 97 ? -9.296 -4.139 22.310 1.00 96.56 97 GLN A CA 1
ATOM 796 C C . GLN A 1 97 ? -10.221 -2.946 22.595 1.00 96.56 97 GLN A C 1
ATOM 798 O O . GLN A 1 97 ? -10.717 -2.815 23.712 1.00 96.56 97 GLN A O 1
ATOM 803 N N . LYS A 1 98 ? -10.414 -2.040 21.628 1.00 95.75 98 LYS A N 1
ATOM 804 C CA . LYS A 1 98 ? -11.122 -0.763 21.839 1.00 95.75 98 LYS A CA 1
ATOM 805 C C . LYS A 1 98 ? -12.601 -0.809 21.483 1.00 95.75 98 LYS A C 1
ATOM 807 O O . LYS A 1 98 ? -13.384 -0.127 22.136 1.00 95.75 98 LYS A O 1
ATOM 812 N N . VAL A 1 99 ? -12.978 -1.571 20.460 1.00 94.62 99 VAL A N 1
ATOM 813 C CA . VAL A 1 99 ? -14.361 -1.647 19.959 1.00 94.62 99 VAL A CA 1
ATOM 814 C C . VAL A 1 99 ? -14.938 -3.065 20.002 1.00 94.62 99 VAL A C 1
ATOM 816 O O . VAL A 1 99 ? -16.058 -3.281 19.552 1.00 94.62 99 VAL A O 1
ATOM 819 N N . GLY A 1 100 ? -14.195 -4.038 20.546 1.00 94.38 100 GLY A N 1
ATOM 820 C CA . GLY A 1 100 ? -14.654 -5.422 20.716 1.00 94.38 100 GLY A CA 1
ATOM 821 C C . GLY A 1 100 ? -14.789 -6.208 19.410 1.00 94.38 100 GLY A C 1
ATOM 822 O O . GLY A 1 100 ? -15.327 -7.311 19.409 1.00 94.38 100 GLY A O 1
ATOM 823 N N . SER A 1 101 ? -14.331 -5.645 18.291 1.00 91.00 101 SER A N 1
ATOM 824 C CA . SER A 1 101 ? -14.450 -6.240 16.964 1.00 91.00 101 SER A CA 1
ATOM 825 C C . SER A 1 101 ? -13.290 -5.797 16.081 1.00 91.00 101 SER A C 1
ATOM 827 O O . SER A 1 101 ? -12.878 -4.638 16.111 1.00 91.00 101 SER A O 1
ATOM 829 N N . ALA A 1 102 ? -12.766 -6.724 15.288 1.00 91.12 102 ALA A N 1
ATOM 830 C CA . ALA A 1 102 ? -11.742 -6.457 14.292 1.00 91.12 102 ALA A CA 1
ATOM 831 C C . ALA A 1 102 ? -12.084 -7.208 12.997 1.00 91.12 102 ALA A C 1
ATOM 833 O O . ALA A 1 102 ? -12.635 -8.311 13.063 1.00 91.12 102 ALA A O 1
ATOM 834 N N . PRO A 1 103 ? -11.762 -6.645 11.821 1.00 88.19 103 PRO A N 1
ATOM 835 C CA . PRO A 1 103 ? -11.916 -7.351 10.557 1.00 88.19 103 PRO A CA 1
ATOM 836 C C . PRO A 1 103 ? -11.133 -8.671 10.540 1.00 88.19 103 PRO A C 1
ATOM 838 O O . PRO A 1 103 ? -10.029 -8.764 11.079 1.00 88.19 103 PRO A O 1
ATOM 841 N N . GLY A 1 104 ? -11.692 -9.686 9.877 1.00 88.25 104 GLY A N 1
ATOM 842 C CA . GLY A 1 104 ? -10.996 -10.948 9.628 1.00 88.25 104 GLY A CA 1
ATOM 843 C C . GLY A 1 104 ? -9.839 -10.805 8.633 1.00 88.25 104 GLY A C 1
ATOM 844 O O . GLY A 1 104 ? -9.654 -9.766 7.997 1.00 88.25 104 GLY A O 1
ATOM 845 N N . TRP A 1 105 ? -9.063 -11.879 8.472 1.00 87.12 105 TRP A N 1
ATOM 846 C CA . TRP A 1 105 ? -7.985 -11.932 7.485 1.00 87.12 105 TRP A CA 1
ATOM 847 C C . TRP A 1 105 ? -8.517 -11.759 6.056 1.00 87.12 105 TRP A C 1
ATOM 849 O O . TRP A 1 105 ? -9.439 -12.457 5.630 1.00 87.12 105 TRP A O 1
ATOM 859 N N . VAL A 1 106 ? -7.894 -10.861 5.293 1.00 86.00 106 VAL A N 1
ATOM 860 C CA . VAL A 1 106 ? -8.236 -10.613 3.889 1.00 86.00 106 VAL A CA 1
ATOM 861 C C . VAL A 1 106 ? -7.279 -11.403 3.002 1.00 86.00 106 VAL A C 1
ATOM 863 O O . VAL A 1 106 ? -6.173 -10.960 2.710 1.00 86.00 106 VAL A O 1
ATOM 866 N N . ALA A 1 107 ? -7.711 -12.581 2.547 1.00 84.81 107 ALA A N 1
ATOM 867 C CA . ALA A 1 107 ? -6.892 -13.434 1.678 1.00 84.81 107 ALA A CA 1
ATOM 868 C C . ALA A 1 107 ? -6.822 -12.933 0.224 1.00 84.81 107 ALA A C 1
ATOM 870 O O . ALA A 1 107 ? -5.918 -13.300 -0.525 1.00 84.81 107 ALA A O 1
ATOM 871 N N . ARG A 1 108 ? -7.797 -12.121 -0.199 1.00 84.38 108 ARG A N 1
ATOM 872 C CA . ARG A 1 108 ? -7.905 -11.595 -1.562 1.00 84.38 108 ARG A CA 1
ATOM 873 C C . ARG A 1 108 ? -8.451 -10.173 -1.527 1.00 84.38 108 ARG A C 1
ATOM 875 O O . ARG A 1 108 ? -9.475 -9.923 -0.898 1.00 84.38 108 ARG A O 1
ATOM 882 N N . ALA A 1 109 ? -7.792 -9.264 -2.241 1.00 81.06 109 ALA A N 1
ATOM 883 C CA . ALA A 1 109 ? -8.325 -7.928 -2.467 1.00 81.06 109 ALA A CA 1
ATOM 884 C C . ALA A 1 109 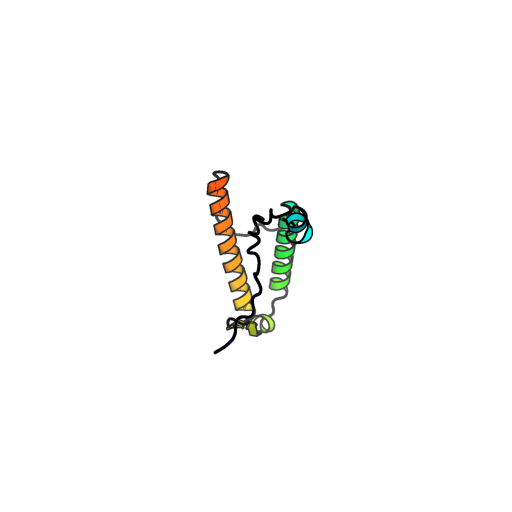? -9.610 -8.003 -3.306 1.00 81.06 109 ALA A C 1
ATOM 886 O O . ALA A 1 109 ? -9.686 -8.764 -4.273 1.00 81.06 109 ALA A O 1
ATOM 887 N N . GLN A 1 110 ? -10.619 -7.212 -2.945 1.00 79.75 110 GLN A N 1
ATOM 888 C CA . GLN A 1 110 ? -11.797 -7.046 -3.793 1.00 79.75 110 GLN A CA 1
ATOM 889 C C . GLN A 1 110 ? -11.379 -6.448 -5.143 1.00 79.75 110 GLN A C 1
ATOM 891 O O . GLN A 1 110 ? -10.473 -5.613 -5.199 1.00 79.75 110 GLN A O 1
ATOM 896 N N . ARG A 1 111 ? -12.025 -6.899 -6.225 1.00 64.25 111 ARG A N 1
ATOM 897 C CA . ARG A 1 111 ? -11.919 -6.230 -7.526 1.00 64.25 111 ARG A CA 1
ATOM 898 C C . ARG A 1 111 ? -12.638 -4.887 -7.405 1.00 64.25 111 ARG A C 1
ATOM 900 O O . ARG A 1 111 ? -13.836 -4.883 -7.141 1.00 64.25 111 ARG A O 1
ATOM 907 N N . SER A 1 112 ? -11.878 -3.807 -7.535 1.00 58.75 112 SER A N 1
ATOM 908 C CA . SER A 1 112 ? -12.361 -2.443 -7.767 1.00 58.75 112 SER A CA 1
ATOM 909 C C . SER A 1 112 ? -12.668 -2.247 -9.241 1.00 58.75 112 SER A C 1
ATOM 911 O O . SER A 1 112 ? -11.806 -2.692 -10.036 1.00 58.75 112 SER A O 1
#

Sequence (112 aa):
MLYDRGSKIKTNSFAGGLEMDTFWRTIIWQQYTKDELQSYLDHCRQKCQATLEALTDEKARQRCEFSWGEVSFAELLLYTMRHVQEHAAQLNLILGQKVGSAPGWVARAQRS

Secondary structure (DSSP, 8-state):
---------------------HHIIIIISPPPPHHHHHHHHHHHHHHHHHHHHT--HHHHH-EEEETTEEEEHHHHHHHHHHHHHHHHHHHHHHHHHHHS--PPP-SS----